Protein AF-A0A925WJ78-F1 (afdb_monomer)

Foldseek 3Di:
DLLAQPLPVLVVLLVCLLVQLVCLLVVLVCLVVCLVPPDPDVCHDPNSNVSSVVSNVSSVVSNCVSPPQPLVSVLSNLVSVQFWDFLVNCCVSNVDDSVSSVVSVVVCVVVQQWDFDPDDDPNTTTIHGDD

Sequence (131 aa):
MPTGFDNIAFHRRRKRLKIAGLVLVLGGIFTILDMVSTFPIPLTGMRAIFAGLVLMIFGFLALYYGYKLPVAEAIELIHGNGRGITASELVHQMRVDRATAERIIAALIRKGFLRTSAQRHDAEEVYDPVQ

Secondary structure (DSSP, 8-state):
------HHHHHHHHHHHHHHHHHHHHHHHHHHHGGGS-S--S--THHHHHHHHHHHHHHHHHHHHHHS--HHHHHHHHHHH-S-B-HHHHHHHHT--HHHHHHHHHHHHHTTSEEEEEEEETTEEEEEEP-

Nearest PDB structures (foldseek):
  1ku9-assembly1_B  TM=7.630E-01  e=4.168E-02  Methanocaldococcus jannaschii
  5m1j-assembly1_Z2  TM=7.305E-01  e=4.168E-02  Saccharomyces cerevisiae
  4l9n-assembly1_B  TM=8.529E-01  e=2.657E-01  Staphylococcus aureus
  5jbr-assembly1_B  TM=7.640E-01  e=6.533E-01  Beutenbergia cavernae DSM 12333
  7a0g-assembly1_FFF  TM=4.701E-01  e=5.877E-01  Serratia marcescens

Mean predicted aligned error: 9.93 Å

Structure (mmCIF, N/CA/C/O backbone):
data_AF-A0A925WJ78-F1
#
_entry.id   AF-A0A925WJ78-F1
#
loop_
_atom_site.group_PDB
_atom_site.id
_atom_site.type_symbol
_atom_site.label_atom_id
_atom_site.label_alt_id
_atom_site.label_comp_id
_atom_site.label_asym_id
_atom_site.label_entity_id
_atom_site.label_seq_id
_atom_site.pdbx_PDB_ins_code
_atom_site.Cartn_x
_atom_site.Cartn_y
_atom_site.Cartn_z
_atom_site.occupancy
_atom_site.B_iso_or_equiv
_atom_site.auth_seq_id
_atom_site.auth_comp_id
_atom_site.auth_asym_id
_atom_site.auth_atom_id
_atom_site.pdbx_PDB_model_num
ATOM 1 N N . MET A 1 1 ? -22.273 -18.217 8.323 1.00 36.06 1 MET A N 1
ATOM 2 C CA . MET A 1 1 ? -20.946 -18.489 7.718 1.00 36.06 1 MET A CA 1
ATOM 3 C C . MET A 1 1 ? -19.965 -17.534 8.373 1.00 36.06 1 MET A C 1
ATOM 5 O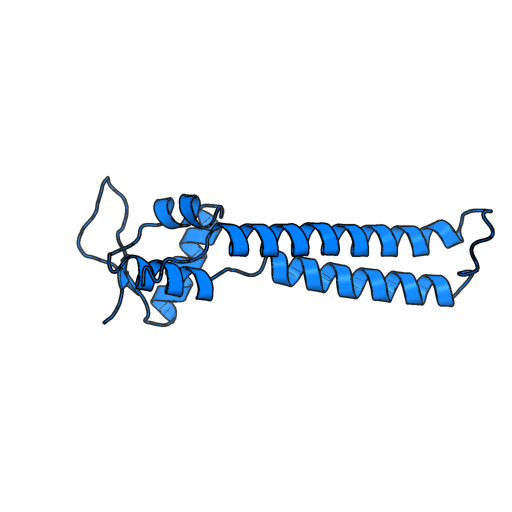 O . MET A 1 1 ? -20.396 -16.410 8.597 1.00 36.06 1 MET A O 1
ATOM 9 N N . PRO A 1 2 ? -18.733 -17.916 8.750 1.00 45.25 2 PRO A N 1
ATOM 10 C CA . PRO A 1 2 ? -17.821 -16.950 9.349 1.00 45.25 2 PRO A CA 1
ATOM 11 C C . PRO A 1 2 ? -17.444 -15.928 8.271 1.00 45.25 2 PRO A C 1
ATOM 13 O O . PRO A 1 2 ? -16.635 -16.201 7.391 1.00 45.25 2 PRO A O 1
ATOM 16 N N . THR A 1 3 ? -18.092 -14.768 8.304 1.00 56.28 3 THR A N 1
ATOM 17 C CA . THR A 1 3 ? -17.828 -13.589 7.471 1.00 56.28 3 THR A CA 1
ATOM 18 C C . THR A 1 3 ? -16.598 -12.860 8.010 1.00 56.28 3 THR A C 1
ATOM 20 O O . THR A 1 3 ? -16.664 -11.696 8.391 1.00 56.28 3 THR A O 1
ATOM 23 N N . GLY A 1 4 ? -15.488 -13.585 8.147 1.00 61.41 4 GLY A N 1
ATOM 24 C CA . GLY A 1 4 ? -14.216 -13.030 8.594 1.00 61.41 4 GLY A CA 1
ATOM 25 C C . GLY A 1 4 ? -13.481 -12.385 7.424 1.00 61.41 4 GLY A C 1
ATOM 26 O O . GLY A 1 4 ? -13.434 -12.951 6.333 1.00 61.41 4 GLY A O 1
ATOM 27 N N . PHE A 1 5 ? -12.898 -11.211 7.651 1.00 68.88 5 PHE A N 1
ATOM 28 C CA . PHE A 1 5 ? -12.022 -10.553 6.684 1.00 68.88 5 PHE A CA 1
ATOM 29 C C . PHE A 1 5 ? -10.849 -11.478 6.290 1.00 68.88 5 PHE A C 1
ATOM 31 O O . PHE A 1 5 ? -10.105 -11.958 7.152 1.00 68.88 5 PHE A O 1
ATOM 38 N N . ASP A 1 6 ? -10.666 -11.738 4.987 1.00 78.25 6 ASP A N 1
ATOM 39 C CA . ASP A 1 6 ? -9.582 -12.599 4.490 1.00 78.25 6 ASP A CA 1
ATOM 40 C C . ASP A 1 6 ? -8.245 -11.842 4.453 1.00 78.25 6 ASP A C 1
ATOM 42 O O . ASP A 1 6 ? -7.788 -11.310 3.432 1.00 78.25 6 ASP A O 1
ATOM 46 N N . ASN A 1 7 ? -7.579 -11.859 5.607 1.00 76.06 7 ASN A N 1
ATOM 47 C CA . ASN A 1 7 ? -6.239 -11.316 5.799 1.00 76.06 7 ASN A CA 1
ATOM 48 C C . ASN A 1 7 ? -5.217 -11.884 4.794 1.00 76.06 7 ASN A C 1
ATOM 50 O O . ASN A 1 7 ? -4.311 -11.174 4.348 1.00 76.06 7 ASN A O 1
ATOM 54 N N . ILE A 1 8 ? -5.334 -13.159 4.412 1.00 79.50 8 ILE A N 1
ATOM 55 C CA . ILE A 1 8 ? -4.350 -13.837 3.559 1.00 79.50 8 ILE A CA 1
ATOM 56 C C . ILE A 1 8 ? -4.481 -13.345 2.118 1.00 79.50 8 ILE A C 1
ATOM 58 O O . ILE A 1 8 ? -3.470 -13.013 1.484 1.00 79.50 8 ILE A O 1
ATOM 62 N N . ALA A 1 9 ? -5.704 -13.273 1.589 1.00 80.38 9 ALA A N 1
ATOM 63 C CA . ALA A 1 9 ? -5.955 -12.759 0.247 1.00 80.38 9 ALA A CA 1
ATOM 64 C C . ALA A 1 9 ? -5.562 -11.282 0.125 1.00 80.38 9 ALA A C 1
ATOM 66 O O . ALA A 1 9 ? -4.900 -10.911 -0.855 1.00 80.38 9 ALA A O 1
ATOM 67 N N . PHE A 1 10 ? -5.880 -10.464 1.134 1.00 80.94 10 PHE A N 1
ATOM 68 C CA . PHE A 1 10 ? -5.498 -9.052 1.193 1.00 80.94 10 PHE A CA 1
ATOM 69 C C . PHE A 1 10 ? -3.975 -8.868 1.120 1.00 80.94 10 PHE A C 1
ATOM 71 O O . PHE A 1 10 ? -3.463 -8.193 0.214 1.00 80.94 10 PHE A O 1
ATOM 78 N N . HIS A 1 11 ? -3.225 -9.543 1.999 1.00 82.69 11 HIS A N 1
ATOM 79 C CA . HIS A 1 11 ? -1.760 -9.458 2.027 1.00 82.69 11 HIS A CA 1
ATOM 80 C C . HIS A 1 11 ? -1.134 -9.970 0.731 1.00 82.69 11 HIS A C 1
ATOM 82 O O . HIS A 1 11 ? -0.202 -9.360 0.194 1.00 82.69 11 HIS A O 1
ATOM 88 N N . ARG A 1 12 ? -1.676 -11.053 0.163 1.00 85.31 12 ARG A N 1
ATOM 89 C CA . ARG A 1 12 ? -1.209 -11.614 -1.112 1.00 85.31 12 ARG A CA 1
ATOM 90 C C . ARG A 1 12 ? -1.456 -10.661 -2.278 1.00 85.31 12 ARG A C 1
ATOM 92 O O . ARG A 1 12 ? -0.608 -10.562 -3.166 1.00 85.31 12 ARG A O 1
ATOM 99 N N . ARG A 1 13 ? -2.597 -9.967 -2.315 1.00 84.56 13 ARG A N 1
ATOM 100 C CA . ARG A 1 13 ? -2.912 -8.971 -3.351 1.00 84.56 13 ARG A CA 1
ATOM 101 C C . ARG A 1 13 ? -1.957 -7.784 -3.270 1.00 84.56 13 ARG A C 1
ATOM 103 O O . ARG A 1 13 ? -1.333 -7.454 -4.275 1.00 84.56 13 ARG A O 1
ATOM 110 N N . ARG A 1 14 ? -1.770 -7.200 -2.081 1.00 84.12 14 ARG A N 1
ATOM 111 C CA . ARG A 1 14 ? -0.839 -6.077 -1.872 1.00 84.12 14 ARG A CA 1
ATOM 112 C C . ARG A 1 14 ? 0.602 -6.442 -2.208 1.00 84.12 14 ARG A C 1
ATOM 114 O O . ARG A 1 14 ? 1.270 -5.684 -2.905 1.00 84.12 14 ARG A O 1
ATOM 121 N N . LYS A 1 15 ? 1.077 -7.611 -1.765 1.00 86.81 15 LYS A N 1
ATOM 122 C CA . LYS A 1 15 ? 2.430 -8.087 -2.085 1.00 86.81 15 LYS A CA 1
ATOM 123 C C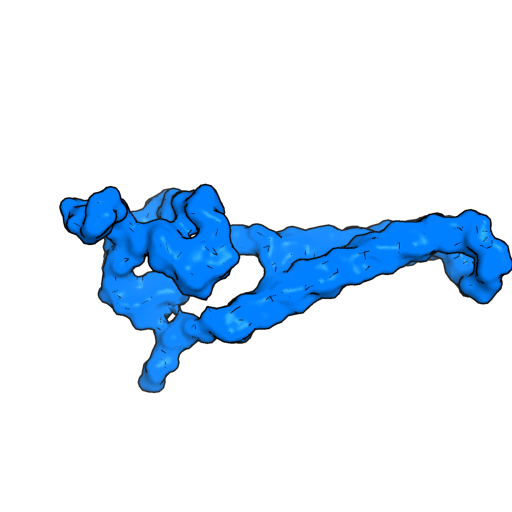 . LYS A 1 15 ? 2.616 -8.258 -3.593 1.00 86.81 15 LYS A C 1
ATOM 125 O O . LYS A 1 15 ? 3.612 -7.784 -4.128 1.00 86.81 15 LYS A O 1
ATOM 130 N N . ARG A 1 16 ? 1.644 -8.866 -4.287 1.00 87.19 16 ARG A N 1
ATOM 131 C CA . ARG A 1 16 ? 1.684 -9.017 -5.751 1.00 87.19 16 ARG A CA 1
ATOM 132 C C . ARG A 1 16 ? 1.712 -7.674 -6.471 1.00 87.19 16 ARG A C 1
ATOM 134 O O . ARG A 1 16 ? 2.541 -7.511 -7.351 1.00 87.19 16 ARG A O 1
ATOM 141 N N . LEU A 1 17 ? 0.879 -6.714 -6.070 1.00 88.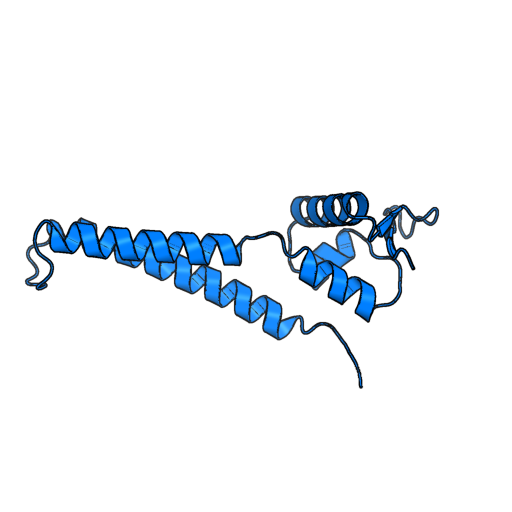00 17 LEU A N 1
ATOM 142 C CA . LEU A 1 17 ? 0.862 -5.374 -6.669 1.00 88.00 17 LEU A CA 1
ATOM 143 C C . LEU A 1 17 ? 2.194 -4.640 -6.488 1.00 88.00 17 LEU A C 1
ATOM 145 O O . LEU A 1 17 ? 2.703 -4.062 -7.441 1.00 88.00 17 LEU A O 1
ATOM 149 N N . LYS A 1 18 ? 2.795 -4.715 -5.294 1.00 87.25 18 LYS A N 1
ATOM 150 C CA . LYS A 1 18 ? 4.101 -4.098 -5.028 1.00 87.25 18 LYS A CA 1
ATOM 151 C C . LYS A 1 18 ? 5.224 -4.748 -5.832 1.00 87.25 18 LYS A C 1
ATOM 153 O O . LYS A 1 18 ? 6.021 -4.036 -6.429 1.00 87.25 18 LYS A O 1
ATOM 158 N N . ILE A 1 19 ? 5.277 -6.082 -5.868 1.00 89.88 19 ILE A N 1
ATOM 159 C CA . ILE A 1 19 ? 6.302 -6.815 -6.625 1.00 89.88 19 ILE A CA 1
ATOM 160 C C . ILE A 1 19 ? 6.128 -6.575 -8.124 1.00 89.88 19 ILE A C 1
ATOM 162 O O . ILE A 1 19 ? 7.086 -6.194 -8.782 1.00 89.88 19 ILE A O 1
ATOM 166 N N . ALA A 1 20 ? 4.915 -6.747 -8.657 1.00 89.25 20 ALA A N 1
ATOM 167 C CA . ALA A 1 20 ? 4.634 -6.520 -10.071 1.00 89.25 20 ALA A CA 1
ATOM 168 C C . ALA A 1 20 ? 4.932 -5.072 -10.467 1.00 89.25 20 ALA A C 1
ATOM 170 O O . ALA A 1 20 ? 5.580 -4.838 -11.479 1.00 89.25 20 ALA A O 1
ATOM 171 N N . GLY A 1 21 ? 4.528 -4.107 -9.638 1.00 87.81 21 GLY A N 1
ATOM 172 C CA . GLY A 1 21 ? 4.818 -2.701 -9.870 1.00 87.81 21 GLY A CA 1
ATOM 173 C C . GLY A 1 21 ? 6.316 -2.398 -9.882 1.00 87.81 21 GLY A C 1
ATOM 174 O O . GLY A 1 21 ? 6.793 -1.732 -10.793 1.00 87.81 21 GLY A O 1
ATOM 175 N N . LEU A 1 22 ? 7.077 -2.952 -8.935 1.00 90.69 22 LEU A N 1
ATOM 176 C CA . LEU A 1 22 ? 8.533 -2.802 -8.891 1.00 90.69 22 LEU A CA 1
ATOM 177 C C . LEU A 1 22 ? 9.216 -3.450 -10.104 1.00 90.69 22 LEU A C 1
ATOM 179 O O . LEU A 1 22 ? 10.081 -2.830 -10.712 1.00 90.69 22 LEU A O 1
ATOM 183 N N . VAL A 1 23 ? 8.799 -4.657 -10.494 1.00 91.00 23 VAL A N 1
ATOM 184 C CA . VAL A 1 23 ? 9.312 -5.349 -11.688 1.00 91.00 23 VAL A CA 1
ATOM 185 C C . VAL A 1 23 ? 9.016 -4.552 -12.957 1.00 91.00 23 VAL A C 1
ATOM 187 O O . VAL A 1 23 ? 9.892 -4.427 -13.803 1.00 91.00 23 VAL A O 1
ATOM 190 N N . LEU A 1 24 ? 7.822 -3.973 -13.084 1.00 89.75 24 LEU A N 1
ATOM 191 C CA . LEU A 1 24 ? 7.449 -3.143 -14.231 1.00 89.75 24 LEU A CA 1
ATOM 192 C C . LEU A 1 24 ? 8.255 -1.841 -14.292 1.00 89.75 24 LEU A C 1
ATOM 194 O O . LEU A 1 24 ? 8.719 -1.473 -15.367 1.00 89.75 24 LEU A O 1
ATOM 198 N N . VAL A 1 25 ? 8.473 -1.167 -13.156 1.00 89.69 25 VAL A N 1
ATOM 199 C CA . VAL A 1 25 ? 9.315 0.040 -13.107 1.00 89.69 25 VAL A CA 1
ATOM 200 C C . VAL A 1 25 ? 10.763 -0.295 -13.462 1.00 89.69 25 VAL A C 1
ATOM 202 O O . VAL A 1 25 ? 11.337 0.358 -14.329 1.00 89.69 25 VAL A O 1
ATOM 205 N N . LEU A 1 26 ? 11.346 -1.323 -12.839 1.00 89.81 26 LEU A N 1
ATOM 206 C CA . LEU A 1 26 ? 12.722 -1.741 -13.119 1.00 89.81 26 LEU A CA 1
ATOM 207 C C . LEU A 1 26 ? 12.885 -2.244 -14.555 1.00 89.81 26 LEU A C 1
ATOM 209 O O . LEU A 1 26 ? 13.869 -1.908 -15.203 1.00 89.81 26 LEU A O 1
ATOM 213 N N . GLY A 1 27 ? 11.909 -2.995 -15.068 1.00 86.94 27 GLY A N 1
ATOM 214 C CA . GLY A 1 27 ? 11.867 -3.434 -16.459 1.00 86.94 27 GLY A CA 1
ATOM 215 C C . GLY A 1 27 ? 11.777 -2.257 -17.426 1.00 86.94 27 GLY A C 1
ATOM 216 O O . GLY A 1 27 ? 12.512 -2.224 -18.405 1.00 86.94 27 GLY A O 1
ATOM 217 N N . GLY A 1 28 ? 10.956 -1.248 -17.121 1.00 85.44 28 GLY A N 1
ATOM 218 C CA . GLY A 1 28 ? 10.872 -0.019 -17.909 1.00 85.44 28 GLY A CA 1
ATOM 219 C C . GLY A 1 28 ? 12.191 0.760 -17.930 1.00 85.44 28 GLY A C 1
ATOM 220 O O . GLY A 1 28 ? 12.674 1.122 -19.002 1.00 85.44 28 GLY A O 1
ATOM 221 N N . ILE A 1 29 ? 12.834 0.933 -16.772 1.00 86.00 29 ILE A N 1
ATOM 222 C CA . ILE A 1 29 ? 14.169 1.549 -16.673 1.00 86.00 29 ILE A CA 1
ATOM 223 C C . ILE A 1 29 ? 15.190 0.743 -17.479 1.00 86.00 29 ILE A C 1
ATOM 225 O O . ILE A 1 29 ? 15.941 1.320 -18.261 1.00 86.00 29 ILE A O 1
ATOM 229 N N . PHE A 1 30 ? 15.188 -0.584 -17.339 1.00 84.81 30 PHE A N 1
ATOM 230 C CA . PHE A 1 30 ? 16.075 -1.466 -18.089 1.00 84.81 30 PHE A CA 1
ATOM 231 C C . PHE A 1 30 ? 15.877 -1.309 -19.598 1.00 84.81 30 PHE A C 1
ATOM 233 O O . PHE A 1 30 ? 16.855 -1.110 -20.301 1.00 84.81 30 PHE A O 1
ATOM 240 N N . THR A 1 31 ? 14.638 -1.287 -20.099 1.00 81.81 31 THR A N 1
ATOM 241 C CA . THR A 1 31 ? 14.370 -1.089 -21.537 1.00 81.81 31 THR A CA 1
ATOM 242 C C . THR A 1 31 ? 14.824 0.272 -22.068 1.00 81.81 31 THR A C 1
ATOM 244 O O . THR A 1 31 ? 15.166 0.381 -23.240 1.00 81.81 31 THR A O 1
ATOM 247 N N . ILE A 1 32 ? 14.853 1.309 -21.224 1.00 79.06 32 ILE A N 1
ATOM 248 C CA . ILE A 1 32 ? 15.374 2.632 -21.601 1.00 79.06 32 ILE A CA 1
ATOM 249 C C . ILE A 1 32 ? 16.907 2.622 -21.599 1.00 79.06 32 ILE A C 1
ATOM 251 O O . ILE A 1 32 ? 17.519 3.192 -22.496 1.00 79.06 32 ILE A O 1
ATOM 255 N N . LEU A 1 33 ? 17.536 1.977 -20.612 1.00 76.44 33 LEU A N 1
ATOM 256 C CA . LEU A 1 33 ? 18.996 1.895 -20.491 1.00 76.44 33 LEU A CA 1
ATOM 257 C C . LEU A 1 33 ? 19.630 0.945 -21.511 1.00 76.44 33 LEU A C 1
ATOM 259 O O . LEU A 1 33 ? 20.732 1.208 -21.987 1.00 76.44 33 LEU A O 1
ATOM 263 N N . ASP A 1 34 ? 18.934 -0.128 -21.880 1.00 68.69 34 ASP A N 1
ATOM 264 C CA . ASP A 1 34 ? 19.375 -1.099 -22.885 1.00 68.69 34 ASP A CA 1
ATOM 265 C C . ASP A 1 34 ? 19.512 -0.473 -24.283 1.00 68.69 34 ASP A C 1
ATOM 267 O O . ASP A 1 34 ? 20.255 -0.964 -25.121 1.00 68.69 34 ASP A O 1
ATOM 271 N N . MET A 1 35 ? 18.928 0.711 -24.490 1.00 61.75 35 MET A N 1
ATOM 272 C CA . MET A 1 35 ? 19.181 1.561 -25.655 1.00 61.75 35 MET A CA 1
ATOM 273 C C . MET A 1 35 ? 20.669 1.942 -25.830 1.00 61.75 35 MET A C 1
ATOM 275 O O . MET A 1 35 ? 21.072 2.324 -26.927 1.00 61.75 35 MET A O 1
ATOM 279 N N . VAL A 1 36 ? 21.482 1.850 -24.769 1.00 58.09 36 VAL A N 1
ATOM 280 C CA . VAL A 1 36 ? 22.938 2.103 -24.773 1.00 58.09 36 VAL A CA 1
ATOM 281 C C . VAL A 1 36 ? 23.747 0.808 -24.958 1.00 58.09 36 VAL A C 1
ATOM 283 O O . VAL A 1 36 ? 24.944 0.855 -25.239 1.00 58.09 36 VAL A O 1
ATOM 286 N N . SER A 1 37 ? 23.117 -0.358 -24.805 1.00 57.53 37 SER A N 1
ATOM 287 C CA . SER A 1 37 ? 23.775 -1.661 -24.838 1.00 57.53 37 SER A CA 1
ATOM 288 C C . SER A 1 37 ? 23.858 -2.193 -26.272 1.00 57.53 37 SER A C 1
ATOM 290 O O . SER A 1 37 ? 22.915 -2.118 -27.053 1.00 57.53 37 SER A O 1
ATOM 292 N N . THR A 1 38 ? 25.017 -2.738 -26.643 1.00 56.16 38 THR A N 1
ATOM 293 C CA . THR A 1 38 ? 25.310 -3.284 -27.981 1.00 56.16 38 THR A CA 1
ATOM 294 C C . THR A 1 38 ? 24.567 -4.603 -28.273 1.00 56.16 38 THR A C 1
ATOM 296 O O . THR A 1 38 ? 24.897 -5.298 -29.236 1.00 56.16 38 THR A O 1
ATOM 299 N N . PHE A 1 39 ? 23.599 -4.999 -27.439 1.00 57.03 39 PHE A N 1
ATOM 300 C CA . PHE A 1 39 ? 22.812 -6.214 -27.635 1.00 57.03 39 PHE A CA 1
ATOM 301 C C . PHE A 1 39 ? 21.671 -5.978 -28.644 1.00 57.03 39 PHE A C 1
ATOM 303 O O . PHE A 1 39 ? 20.977 -4.965 -28.578 1.00 57.03 39 PHE A O 1
ATOM 310 N N . PRO A 1 40 ? 21.433 -6.906 -29.592 1.00 54.81 40 PRO A N 1
ATOM 311 C CA . PRO A 1 40 ? 20.456 -6.727 -30.660 1.00 54.81 40 PRO A CA 1
ATOM 312 C C . PRO A 1 40 ? 19.047 -7.059 -30.155 1.00 54.81 40 PRO A C 1
ATOM 314 O O . PRO A 1 40 ? 18.473 -8.094 -30.491 1.00 54.81 40 PRO A O 1
ATOM 317 N N . ILE A 1 41 ? 18.478 -6.193 -29.324 1.00 57.56 41 ILE A N 1
ATOM 318 C CA . ILE A 1 41 ? 17.062 -6.257 -28.956 1.00 57.56 41 ILE A CA 1
ATOM 319 C C . ILE A 1 41 ? 16.286 -5.377 -29.956 1.00 57.56 41 ILE A C 1
ATOM 321 O O . ILE A 1 41 ? 16.712 -4.261 -30.248 1.00 57.56 41 ILE A O 1
ATOM 325 N N . PRO A 1 42 ? 15.144 -5.828 -30.519 1.00 56.75 42 PRO A N 1
ATOM 326 C CA . PRO A 1 42 ? 14.406 -5.100 -31.565 1.00 56.75 42 PRO A CA 1
ATOM 327 C C . PRO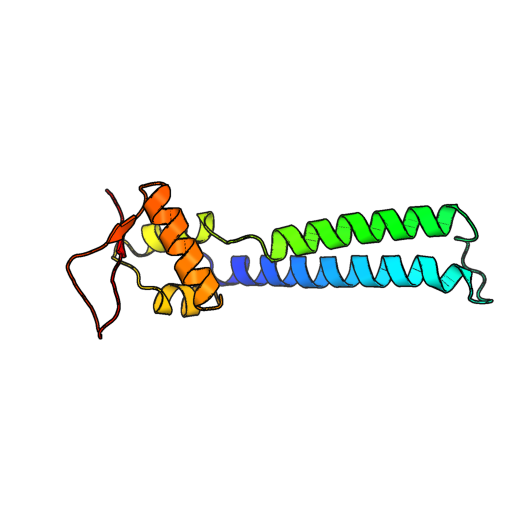 A 1 42 ? 13.768 -3.775 -31.096 1.00 56.75 42 PRO A C 1
ATOM 329 O O . PRO A 1 42 ? 13.094 -3.098 -31.874 1.00 56.75 42 PRO A O 1
ATOM 332 N N . LEU A 1 43 ? 13.963 -3.398 -29.831 1.00 59.31 43 LEU A N 1
ATOM 333 C CA . LEU A 1 43 ? 13.567 -2.115 -29.266 1.00 59.31 43 LEU A CA 1
ATOM 334 C C . LEU A 1 43 ? 14.761 -1.158 -29.302 1.00 59.31 43 LEU A C 1
ATOM 336 O O . LEU A 1 43 ? 15.405 -0.914 -28.291 1.00 59.31 43 LEU A O 1
ATOM 340 N N . THR A 1 44 ? 15.051 -0.596 -30.471 1.00 62.69 44 THR A N 1
ATOM 341 C CA . THR A 1 44 ? 16.045 0.475 -30.619 1.00 62.69 44 THR A CA 1
ATOM 342 C C . THR A 1 44 ? 15.357 1.814 -30.897 1.00 62.69 44 THR A C 1
ATOM 344 O O . THR A 1 44 ? 14.304 1.889 -31.540 1.00 62.69 44 THR A O 1
ATOM 347 N N . GLY A 1 45 ? 15.926 2.904 -30.377 1.00 69.88 45 GLY A N 1
ATOM 348 C CA . GLY A 1 45 ? 15.427 4.257 -30.630 1.00 69.88 45 GLY A CA 1
ATOM 349 C C . GLY A 1 45 ? 14.159 4.634 -29.851 1.00 69.88 45 GLY A C 1
ATOM 350 O O . GLY A 1 45 ? 13.885 4.155 -28.753 1.00 69.88 45 GLY A O 1
ATOM 351 N N . MET A 1 46 ? 13.349 5.511 -30.447 1.00 76.00 46 MET A N 1
ATOM 352 C CA . MET A 1 46 ? 12.163 6.123 -29.826 1.00 76.00 46 MET A CA 1
ATOM 353 C C . MET A 1 46 ? 11.105 5.102 -29.354 1.00 76.00 46 MET A C 1
ATOM 355 O O . MET A 1 46 ? 10.350 5.372 -28.421 1.00 76.00 46 MET A O 1
ATOM 359 N N . ARG A 1 47 ? 11.073 3.903 -29.955 1.00 78.50 47 ARG A N 1
ATOM 360 C CA . ARG A 1 47 ? 10.163 2.809 -29.571 1.00 78.50 47 ARG A CA 1
ATOM 361 C C . ARG A 1 47 ? 10.522 2.193 -28.216 1.00 78.50 47 ARG A C 1
ATOM 363 O O . ARG A 1 47 ? 9.616 1.855 -27.461 1.00 78.50 47 ARG A O 1
ATOM 370 N N . ALA A 1 48 ? 11.814 2.089 -27.899 1.00 76.19 48 ALA A N 1
ATOM 371 C CA . ALA A 1 48 ? 12.298 1.596 -26.609 1.00 76.19 48 ALA A CA 1
ATOM 372 C C . ALA A 1 48 ? 11.931 2.560 -25.480 1.00 76.19 48 ALA A C 1
ATOM 374 O O . ALA A 1 48 ? 11.394 2.150 -24.454 1.00 76.19 48 ALA A O 1
ATOM 375 N N . ILE A 1 49 ? 12.122 3.861 -25.731 1.00 79.81 49 ILE A N 1
ATOM 376 C CA . ILE A 1 49 ? 11.733 4.935 -24.812 1.00 79.81 49 ILE A CA 1
ATOM 377 C C . ILE A 1 49 ? 10.234 4.864 -24.523 1.00 79.81 49 ILE A C 1
ATOM 379 O O . ILE A 1 49 ? 9.830 4.885 -23.363 1.00 79.81 49 ILE A O 1
ATOM 383 N N . PHE A 1 50 ? 9.408 4.737 -25.566 1.00 85.19 50 PHE A N 1
ATOM 384 C CA . PHE A 1 50 ? 7.961 4.634 -25.405 1.00 85.19 50 PHE A CA 1
ATOM 385 C C . PHE A 1 50 ? 7.557 3.383 -24.613 1.00 85.19 50 PHE A C 1
ATOM 387 O O . PHE A 1 50 ? 6.799 3.487 -23.650 1.00 85.19 50 PHE A O 1
ATOM 394 N N . ALA A 1 51 ? 8.093 2.211 -24.968 1.00 84.31 51 ALA A N 1
ATOM 395 C CA . ALA A 1 51 ? 7.805 0.963 -24.264 1.00 84.31 51 ALA A CA 1
ATOM 396 C C . ALA A 1 51 ? 8.217 1.028 -22.783 1.00 84.31 51 ALA A C 1
ATOM 398 O O . ALA A 1 51 ? 7.439 0.640 -21.909 1.00 84.31 51 ALA A O 1
ATOM 399 N N . GLY A 1 52 ? 9.395 1.582 -22.492 1.00 85.19 52 GLY A N 1
ATOM 400 C CA . GLY A 1 52 ? 9.891 1.742 -21.130 1.00 85.19 52 GLY A CA 1
ATOM 401 C C . GLY A 1 52 ? 9.081 2.731 -20.298 1.00 85.19 52 GLY A C 1
ATOM 402 O O . GLY A 1 52 ? 8.773 2.447 -19.139 1.00 85.19 52 GLY A O 1
ATOM 403 N N . LEU A 1 53 ? 8.646 3.846 -20.893 1.00 88.06 53 LEU A N 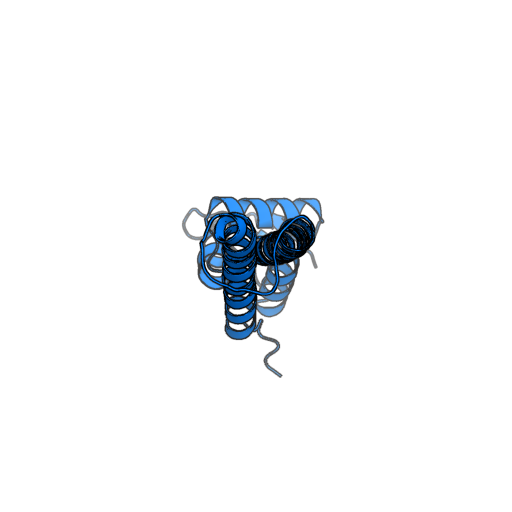1
ATOM 404 C CA . LEU A 1 53 ? 7.737 4.801 -20.250 1.00 88.06 53 LEU A CA 1
ATOM 405 C C . LEU A 1 53 ? 6.390 4.162 -19.914 1.00 88.06 53 LEU A C 1
ATOM 407 O O . LEU A 1 53 ? 5.901 4.318 -18.797 1.00 88.06 53 LEU A O 1
ATOM 411 N N . VAL A 1 54 ? 5.806 3.411 -20.850 1.00 90.81 54 VAL A N 1
ATOM 412 C CA . VAL A 1 54 ? 4.540 2.702 -20.625 1.00 90.81 54 VAL A CA 1
ATOM 413 C C . VAL A 1 54 ? 4.688 1.691 -19.484 1.00 90.81 54 VAL A C 1
ATOM 415 O O . VAL A 1 54 ? 3.873 1.692 -18.560 1.00 90.81 54 VAL A O 1
ATOM 418 N N . LEU A 1 55 ? 5.754 0.884 -19.493 1.00 88.25 55 LEU A N 1
ATOM 419 C CA . LEU A 1 55 ? 6.081 -0.057 -18.414 1.00 88.25 55 LEU A CA 1
ATOM 420 C C . LEU A 1 55 ? 6.208 0.648 -17.060 1.00 88.25 55 LEU A C 1
ATOM 422 O O . LEU A 1 55 ? 5.595 0.215 -16.082 1.00 88.25 55 LEU A O 1
ATOM 426 N N . MET A 1 56 ? 6.932 1.768 -17.005 1.00 90.00 56 MET A N 1
ATOM 427 C CA . MET A 1 56 ? 7.059 2.569 -15.790 1.00 90.00 56 MET A CA 1
ATOM 428 C C . MET A 1 56 ? 5.712 3.103 -15.306 1.00 90.00 56 MET A C 1
ATOM 430 O O . MET A 1 56 ? 5.429 2.992 -14.117 1.00 90.00 56 MET A O 1
ATOM 434 N N . ILE A 1 57 ? 4.865 3.645 -16.187 1.00 92.19 57 ILE A N 1
ATOM 435 C CA . ILE A 1 57 ? 3.543 4.176 -15.815 1.00 92.19 57 ILE A CA 1
ATOM 436 C C . ILE A 1 57 ? 2.684 3.076 -15.187 1.00 92.19 57 ILE A C 1
ATOM 438 O O . ILE A 1 57 ? 2.150 3.265 -14.092 1.00 92.19 57 ILE A O 1
ATOM 442 N N . PHE A 1 58 ? 2.588 1.908 -15.829 1.00 92.00 58 PHE A N 1
ATOM 443 C CA . PHE A 1 58 ? 1.851 0.773 -15.269 1.00 92.00 58 PHE A CA 1
ATOM 444 C C . PHE A 1 58 ? 2.466 0.280 -13.956 1.00 92.00 58 PHE A C 1
ATOM 446 O O . PHE A 1 58 ? 1.735 -0.056 -13.020 1.00 92.00 58 PHE A O 1
ATOM 453 N N . GLY A 1 59 ? 3.795 0.290 -13.853 1.00 89.38 59 GLY A N 1
ATOM 454 C CA . GLY A 1 59 ? 4.508 -0.059 -12.633 1.00 89.38 59 GLY A CA 1
ATOM 455 C C . GLY A 1 59 ? 4.206 0.890 -11.471 1.00 89.38 59 GLY A C 1
ATOM 456 O O . GLY A 1 59 ? 3.866 0.438 -10.375 1.00 89.38 59 GLY A O 1
ATOM 457 N N . PHE A 1 60 ? 4.228 2.202 -11.717 1.00 90.94 60 PHE A N 1
ATOM 458 C CA . PHE A 1 60 ? 3.836 3.218 -10.741 1.00 90.94 60 PHE A CA 1
ATOM 459 C C . PHE A 1 60 ? 2.369 3.094 -10.342 1.00 90.94 60 PHE A C 1
ATOM 461 O O . PHE A 1 60 ? 2.063 3.194 -9.155 1.00 90.94 60 PHE A O 1
ATOM 468 N N . LEU A 1 61 ? 1.466 2.818 -11.288 1.00 90.38 61 LEU A N 1
ATOM 469 C CA . LEU A 1 61 ? 0.054 2.579 -10.984 1.00 90.38 61 LEU A CA 1
ATOM 470 C C . LEU A 1 61 ? -0.111 1.375 -10.047 1.00 90.38 61 LEU A C 1
ATOM 472 O O . LEU A 1 61 ? -0.798 1.459 -9.028 1.00 90.38 61 LEU A O 1
ATOM 476 N N . ALA A 1 62 ? 0.557 0.260 -10.352 1.00 86.62 62 ALA A N 1
ATOM 477 C CA . ALA A 1 62 ? 0.520 -0.945 -9.529 1.00 86.62 62 ALA A CA 1
ATOM 478 C C . ALA A 1 62 ? 1.100 -0.703 -8.125 1.00 86.62 62 ALA A C 1
ATOM 480 O O . ALA A 1 62 ? 0.504 -1.137 -7.134 1.00 86.62 62 ALA A O 1
ATOM 481 N N . LEU A 1 63 ? 2.202 0.049 -8.014 1.00 87.81 63 LEU A N 1
ATOM 482 C CA . LEU A 1 63 ? 2.754 0.473 -6.724 1.00 87.81 63 LEU A CA 1
ATOM 483 C C . LEU A 1 63 ? 1.765 1.361 -5.968 1.00 87.81 63 LEU A C 1
ATOM 485 O O . LEU A 1 63 ? 1.500 1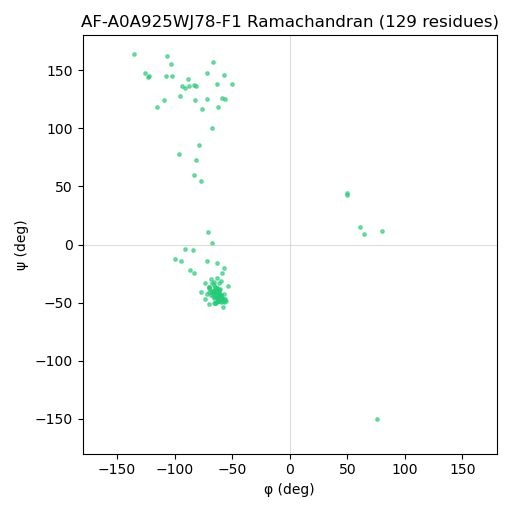.100 -4.796 1.00 87.81 63 LEU A O 1
ATOM 489 N N . TYR A 1 64 ? 1.168 2.353 -6.628 1.00 88.31 64 TYR A N 1
ATOM 490 C CA . TYR A 1 64 ? 0.180 3.246 -6.027 1.00 88.31 64 TYR A CA 1
ATOM 491 C C . TYR A 1 64 ? -0.989 2.462 -5.421 1.00 88.31 64 TYR A C 1
ATOM 493 O O . TYR A 1 64 ? -1.303 2.640 -4.244 1.00 88.31 64 TYR A O 1
ATOM 501 N N . TYR A 1 65 ? -1.578 1.518 -6.160 1.00 82.88 65 TYR A N 1
ATOM 502 C CA . TYR A 1 65 ? -2.637 0.657 -5.624 1.00 82.88 65 TYR A CA 1
ATOM 503 C C . TYR A 1 65 ? -2.144 -0.286 -4.518 1.00 82.88 65 TYR A C 1
ATOM 505 O O . TYR A 1 65 ? -2.888 -0.570 -3.581 1.00 82.88 65 TYR A O 1
ATOM 513 N N . GLY A 1 66 ? -0.892 -0.744 -4.581 1.00 82.50 66 GLY A N 1
ATOM 514 C CA . GLY A 1 66 ? -0.272 -1.548 -3.527 1.00 82.50 66 GLY A CA 1
ATOM 515 C C . GLY A 1 66 ? -0.009 -0.778 -2.224 1.00 82.50 66 GLY A C 1
ATOM 516 O O . GLY A 1 66 ? -0.032 -1.382 -1.148 1.00 82.50 66 GLY A O 1
ATOM 517 N N . TYR A 1 67 ? 0.229 0.535 -2.299 1.00 83.19 67 TYR A N 1
ATOM 518 C CA . TYR A 1 67 ? 0.502 1.416 -1.153 1.00 83.19 67 TYR A CA 1
ATOM 519 C C . TYR A 1 67 ? -0.703 2.235 -0.683 1.00 83.19 67 TYR A C 1
ATOM 521 O O . TYR A 1 67 ? -0.659 2.789 0.414 1.00 83.19 67 TYR A O 1
ATOM 529 N N . LYS A 1 68 ? -1.790 2.284 -1.460 1.00 83.81 68 LYS A N 1
ATOM 530 C CA . LYS A 1 68 ? -3.030 2.982 -1.098 1.00 83.81 68 LYS A CA 1
ATOM 531 C C . LYS A 1 68 ? -3.501 2.588 0.306 1.00 83.81 68 LYS A C 1
ATOM 533 O O . LYS A 1 68 ? -3.448 1.407 0.660 1.00 83.81 68 LYS A O 1
ATOM 538 N N . LEU A 1 69 ? -3.954 3.570 1.094 1.00 80.44 69 LEU A N 1
ATOM 539 C CA . LEU A 1 69 ? -4.464 3.328 2.446 1.00 80.44 69 LEU A CA 1
ATOM 540 C C . LEU A 1 69 ? -5.659 2.355 2.395 1.00 80.44 69 LEU A C 1
ATOM 542 O O . LEU A 1 69 ? -6.625 2.642 1.679 1.00 80.44 69 LEU A O 1
ATOM 546 N N . PRO A 1 70 ? -5.621 1.245 3.153 1.00 82.44 70 PRO A N 1
ATOM 547 C CA . PRO A 1 70 ? -6.641 0.203 3.116 1.00 82.44 70 PRO A CA 1
ATOM 548 C C . PRO A 1 70 ? -7.839 0.560 4.012 1.00 82.44 70 PRO A C 1
ATOM 550 O O . PRO A 1 70 ? -8.137 -0.107 4.994 1.00 82.44 70 PRO A O 1
ATOM 553 N N . VAL A 1 71 ? -8.497 1.688 3.729 1.00 82.88 71 VAL A N 1
ATOM 554 C CA . VAL A 1 71 ? -9.607 2.188 4.563 1.00 82.88 71 VAL A CA 1
ATOM 555 C C . VAL A 1 71 ? -10.850 1.306 4.430 1.00 82.88 71 VAL A C 1
ATOM 557 O O . VAL A 1 71 ? -11.550 1.106 5.412 1.00 82.88 71 VAL A O 1
ATOM 560 N N . ALA A 1 72 ? -11.127 0.778 3.235 1.00 81.50 72 ALA A N 1
ATOM 561 C CA . ALA A 1 72 ? -12.290 -0.083 3.008 1.00 81.50 72 ALA A CA 1
ATOM 562 C C . ALA A 1 72 ? -12.128 -1.426 3.730 1.00 81.50 72 ALA A C 1
ATOM 564 O O . ALA A 1 72 ? -13.033 -1.884 4.416 1.00 81.50 72 ALA A O 1
ATOM 565 N N . GLU A 1 73 ? -10.934 -2.000 3.650 1.00 81.00 73 GLU A N 1
ATOM 566 C CA . GLU A 1 73 ? -10.586 -3.246 4.320 1.00 81.00 73 GLU A CA 1
ATOM 567 C C . GLU A 1 73 ? -10.608 -3.094 5.845 1.00 81.00 73 GLU A C 1
ATOM 569 O O . GLU A 1 73 ? -11.033 -4.003 6.549 1.00 81.00 73 GLU A O 1
ATOM 574 N N . ALA A 1 74 ? -10.227 -1.922 6.366 1.00 80.62 74 ALA A N 1
ATOM 575 C CA . ALA A 1 74 ? -10.374 -1.624 7.786 1.00 80.62 74 ALA A CA 1
ATOM 576 C C . ALA A 1 74 ? -11.849 -1.606 8.226 1.00 80.62 74 ALA A C 1
ATOM 578 O O . ALA A 1 74 ? -12.155 -2.091 9.309 1.00 80.62 74 ALA A O 1
ATOM 579 N N . ILE A 1 75 ? -12.773 -1.107 7.392 1.00 81.31 75 ILE A N 1
ATOM 580 C CA . ILE A 1 75 ? -14.221 -1.132 7.683 1.00 81.31 75 ILE A CA 1
ATOM 581 C C . ILE A 1 75 ? -14.742 -2.566 7.740 1.00 81.31 75 ILE A C 1
ATOM 583 O O . ILE A 1 75 ? -15.491 -2.895 8.657 1.00 81.31 75 ILE A O 1
ATOM 587 N N . GLU A 1 76 ? -14.352 -3.408 6.781 1.00 80.56 76 GLU A N 1
ATOM 588 C CA . GLU A 1 76 ? -14.737 -4.825 6.761 1.00 80.56 76 GLU A CA 1
ATOM 589 C C . GLU A 1 76 ? -14.219 -5.564 7.995 1.00 80.56 76 GLU A C 1
ATOM 591 O O . GLU A 1 76 ? -14.929 -6.376 8.582 1.00 80.56 76 GLU A O 1
ATOM 596 N N . LEU A 1 77 ? -13.001 -5.243 8.423 1.00 80.44 77 LEU A N 1
ATOM 597 C CA . LEU A 1 77 ? -12.373 -5.813 9.607 1.00 80.44 77 LEU A CA 1
ATOM 598 C C . LEU A 1 77 ? -13.083 -5.360 10.899 1.00 80.44 77 LEU A C 1
ATOM 600 O O . LEU A 1 77 ? -13.335 -6.188 11.774 1.00 80.44 77 LEU A O 1
ATOM 604 N N . ILE A 1 78 ? -13.493 -4.089 10.994 1.00 79.06 78 ILE A N 1
ATOM 605 C CA . ILE A 1 78 ? -14.329 -3.576 12.097 1.00 79.06 78 ILE A CA 1
ATOM 606 C C . ILE A 1 78 ? -15.697 -4.276 12.117 1.00 79.06 78 ILE A C 1
ATOM 608 O O . ILE A 1 78 ? -16.119 -4.772 13.161 1.00 79.06 78 ILE A O 1
ATOM 612 N N . HIS A 1 79 ? -16.374 -4.361 10.967 1.00 77.19 79 HIS A N 1
ATOM 613 C CA . HIS A 1 79 ? -17.682 -5.016 10.851 1.00 77.19 79 HIS A CA 1
ATOM 614 C C . HIS A 1 79 ? -17.617 -6.509 11.175 1.00 77.19 79 HIS A C 1
ATOM 616 O O . HIS A 1 79 ? -18.509 -7.028 11.838 1.00 77.19 79 HIS A O 1
ATOM 622 N N . GLY A 1 80 ? -16.563 -7.199 10.733 1.00 73.38 80 GLY A N 1
ATOM 623 C CA . GLY A 1 80 ? -16.367 -8.620 11.004 1.00 73.38 80 GLY A CA 1
ATOM 624 C C . GLY A 1 80 ? -16.100 -8.920 12.480 1.00 73.38 80 GLY A C 1
ATOM 625 O O . GLY A 1 80 ? -16.525 -9.963 12.971 1.00 73.38 80 GLY A O 1
ATOM 626 N N . ASN A 1 81 ? -15.434 -8.007 13.195 1.00 72.25 81 ASN A N 1
ATOM 627 C CA . ASN A 1 81 ? -15.115 -8.182 14.612 1.00 72.25 81 ASN A CA 1
ATOM 628 C C . ASN A 1 81 ? -16.237 -7.705 15.550 1.00 72.25 81 ASN A C 1
ATOM 630 O O . ASN A 1 81 ? -16.280 -8.150 16.696 1.00 72.25 81 ASN A O 1
ATOM 634 N N . GLY A 1 82 ? -17.129 -6.815 15.097 1.00 68.38 82 GLY A N 1
ATOM 635 C CA . GLY A 1 82 ? -18.297 -6.353 15.862 1.00 68.38 82 GLY A CA 1
ATOM 636 C C . GLY A 1 82 ? -17.963 -5.636 17.178 1.00 68.38 82 GLY A C 1
ATOM 637 O O . GLY A 1 82 ? -18.836 -5.484 18.029 1.00 68.38 82 GLY A O 1
ATOM 638 N N . ARG A 1 83 ? -16.705 -5.220 17.364 1.00 73.75 83 ARG A N 1
ATOM 639 C CA . ARG A 1 83 ? -16.187 -4.584 18.582 1.00 73.75 83 ARG A CA 1
ATOM 640 C C . ARG A 1 83 ? -15.322 -3.377 18.251 1.00 73.75 83 ARG A C 1
ATOM 642 O O . ARG A 1 83 ? -14.859 -3.234 17.117 1.00 73.75 83 ARG A O 1
ATOM 649 N N . GLY A 1 84 ? -15.090 -2.547 19.264 1.00 70.56 84 GLY A N 1
ATOM 650 C CA . GLY A 1 84 ? -14.137 -1.453 19.186 1.00 70.56 84 GLY A CA 1
ATOM 651 C C . GLY A 1 84 ? -12.733 -1.938 18.825 1.00 70.56 84 GLY A C 1
ATOM 652 O O . GLY A 1 84 ? -12.323 -3.046 19.183 1.00 70.56 84 GLY A O 1
ATOM 653 N N . ILE A 1 85 ? -12.016 -1.110 18.074 1.00 79.00 85 ILE A N 1
ATOM 654 C CA . ILE A 1 85 ? -10.716 -1.431 17.490 1.00 79.00 85 ILE A CA 1
ATOM 655 C C . ILE A 1 85 ? -9.661 -0.416 17.923 1.00 79.00 85 ILE A C 1
ATOM 657 O O . ILE A 1 85 ? -9.949 0.775 18.045 1.00 79.00 85 ILE A O 1
ATOM 661 N N . THR A 1 86 ? -8.431 -0.889 18.126 1.00 81.88 86 THR A N 1
ATOM 662 C CA . THR A 1 86 ? -7.273 -0.057 18.485 1.00 81.88 86 THR A CA 1
ATOM 663 C C . THR A 1 86 ? -6.307 0.113 17.309 1.00 81.88 86 THR A C 1
ATOM 665 O O . THR A 1 86 ? -6.332 -0.646 16.331 1.00 81.88 86 THR A O 1
ATOM 668 N N . ALA A 1 87 ? -5.424 1.113 17.386 1.00 81.56 87 ALA A N 1
ATOM 669 C CA . ALA A 1 87 ? -4.412 1.343 16.356 1.00 81.56 87 ALA A CA 1
ATOM 670 C C . ALA A 1 87 ? -3.414 0.178 16.283 1.00 81.56 87 ALA A C 1
ATOM 672 O O . ALA A 1 87 ? -3.072 -0.263 15.184 1.00 81.56 87 ALA A O 1
ATOM 673 N N . SER A 1 88 ? -3.005 -0.372 17.428 1.00 82.25 88 SER A N 1
ATOM 674 C CA . SER A 1 88 ? -2.145 -1.556 17.524 1.00 82.25 88 SER A CA 1
ATOM 675 C C . SER A 1 88 ? -2.772 -2.785 16.871 1.00 82.25 88 SER A C 1
ATOM 677 O O . SER A 1 88 ? -2.085 -3.548 16.187 1.00 82.25 88 SER A O 1
ATOM 679 N N . GLU A 1 89 ? -4.085 -2.965 17.017 1.00 82.81 89 GLU A N 1
ATOM 680 C CA . GLU A 1 89 ? -4.799 -4.064 16.373 1.00 82.81 89 GLU A CA 1
ATOM 681 C C . GLU A 1 89 ? -4.824 -3.899 14.845 1.00 82.81 89 GLU A C 1
ATOM 683 O O . GLU A 1 89 ? -4.536 -4.855 14.121 1.00 82.81 89 GLU A O 1
ATOM 688 N N . LEU A 1 90 ? -5.036 -2.678 14.336 1.00 83.56 90 LEU A N 1
ATOM 689 C CA . LEU A 1 90 ? -4.892 -2.383 12.903 1.00 83.56 90 LEU A CA 1
ATOM 690 C C . LEU A 1 90 ? -3.472 -2.650 12.394 1.00 83.56 90 LEU A C 1
ATOM 692 O O . LEU A 1 90 ? -3.302 -3.239 11.324 1.00 83.56 90 LEU A O 1
ATOM 696 N N . VAL A 1 91 ? -2.452 -2.231 13.148 1.00 84.88 91 VAL A N 1
ATOM 697 C CA . VAL A 1 91 ? -1.039 -2.484 12.824 1.00 84.88 91 VAL A CA 1
ATOM 698 C C . VAL A 1 91 ? -0.795 -3.982 12.683 1.00 84.88 91 VAL A C 1
ATOM 700 O O . VAL A 1 91 ? -0.206 -4.419 11.692 1.00 84.88 91 VAL A O 1
ATOM 703 N N . HIS A 1 92 ? -1.291 -4.780 13.629 1.00 83.69 92 HIS A N 1
ATOM 704 C CA . HIS A 1 92 ? -1.078 -6.221 13.630 1.00 83.69 92 HIS A CA 1
ATOM 705 C C . HIS A 1 92 ? -1.840 -6.928 12.502 1.00 83.69 92 HIS A C 1
ATOM 707 O O . HIS A 1 92 ? -1.243 -7.671 11.718 1.00 83.69 92 HIS A O 1
ATOM 713 N N . GLN A 1 93 ? -3.145 -6.676 12.377 1.00 82.12 93 GLN A N 1
ATOM 714 C CA . GLN A 1 93 ? -3.991 -7.387 11.417 1.00 82.12 93 GLN A CA 1
ATOM 715 C C . GLN A 1 93 ? -3.702 -6.953 9.970 1.00 82.12 93 GLN A C 1
ATOM 717 O O . GLN A 1 93 ? -3.539 -7.789 9.074 1.00 82.12 93 GLN A O 1
ATOM 722 N N . MET A 1 94 ? -3.534 -5.648 9.734 1.00 79.56 94 MET A N 1
ATOM 723 C CA . MET A 1 94 ? -3.312 -5.098 8.392 1.00 79.56 94 MET A CA 1
ATOM 724 C C . MET A 1 94 ? -1.833 -4.982 8.007 1.00 79.56 94 MET A C 1
ATOM 726 O O . MET A 1 94 ? -1.537 -4.633 6.859 1.00 79.56 94 MET A O 1
ATOM 730 N N . ARG A 1 95 ? -0.903 -5.301 8.921 1.00 83.38 95 ARG A N 1
ATOM 731 C CA . ARG A 1 95 ? 0.556 -5.178 8.726 1.00 83.38 95 ARG A CA 1
ATOM 732 C C . ARG A 1 95 ? 0.952 -3.803 8.182 1.00 83.38 95 ARG A C 1
ATOM 734 O O . ARG A 1 95 ? 1.744 -3.691 7.243 1.00 83.38 95 ARG A O 1
ATOM 741 N N . VAL A 1 96 ? 0.335 -2.766 8.735 1.00 83.38 96 VAL A N 1
ATOM 742 C CA . VAL A 1 96 ? 0.627 -1.363 8.422 1.00 83.38 96 VAL A CA 1
ATOM 743 C C . VAL A 1 96 ? 1.464 -0.754 9.536 1.00 83.38 96 VAL A C 1
ATOM 745 O O . VAL A 1 96 ? 1.438 -1.226 10.666 1.00 83.38 96 VAL A O 1
ATOM 748 N N . ASP A 1 97 ? 2.221 0.289 9.226 1.00 85.69 97 ASP A N 1
ATOM 749 C CA . ASP A 1 97 ? 2.894 1.094 10.238 1.00 85.69 97 ASP A CA 1
ATOM 750 C C . ASP A 1 97 ? 1.880 1.854 11.106 1.00 85.69 97 ASP A C 1
ATOM 752 O O . ASP A 1 97 ? 0.747 2.120 10.691 1.00 85.69 97 ASP A O 1
ATOM 756 N N . ARG A 1 98 ? 2.309 2.229 12.315 1.00 83.19 98 ARG A N 1
ATOM 757 C CA . ARG A 1 98 ? 1.461 2.930 13.287 1.00 83.19 98 ARG A CA 1
ATOM 758 C C . ARG A 1 98 ? 0.895 4.238 12.733 1.00 83.19 98 ARG A C 1
ATOM 760 O O . ARG A 1 98 ? -0.298 4.481 12.872 1.00 83.19 98 ARG A O 1
ATOM 767 N N . ALA A 1 99 ? 1.710 5.030 12.035 1.00 84.56 99 ALA A N 1
ATOM 768 C CA . ALA A 1 99 ? 1.251 6.279 11.432 1.00 84.56 99 ALA A CA 1
ATOM 769 C C . ALA A 1 99 ? 0.167 6.030 10.367 1.00 84.56 99 ALA A C 1
ATOM 771 O O . ALA A 1 99 ? -0.828 6.752 10.305 1.00 84.56 99 ALA A O 1
ATOM 772 N N . THR A 1 100 ? 0.300 4.986 9.545 1.00 84.44 100 THR A N 1
ATOM 773 C CA . THR A 1 100 ? -0.764 4.588 8.612 1.00 84.44 100 THR A CA 1
ATOM 774 C C . THR A 1 100 ? -2.021 4.109 9.336 1.00 84.44 100 THR A C 1
ATOM 776 O O . THR A 1 100 ? -3.111 4.492 8.915 1.00 84.44 100 THR A O 1
ATOM 779 N N . ALA A 1 101 ? -1.908 3.329 10.414 1.00 85.06 101 ALA A N 1
ATOM 780 C CA . ALA A 1 101 ? -3.063 2.906 11.214 1.00 85.06 101 ALA A CA 1
ATOM 781 C C . ALA A 1 101 ? -3.827 4.108 11.794 1.00 85.06 101 ALA A C 1
ATOM 783 O O . ALA A 1 101 ? -5.040 4.210 11.615 1.00 85.06 101 ALA A O 1
ATO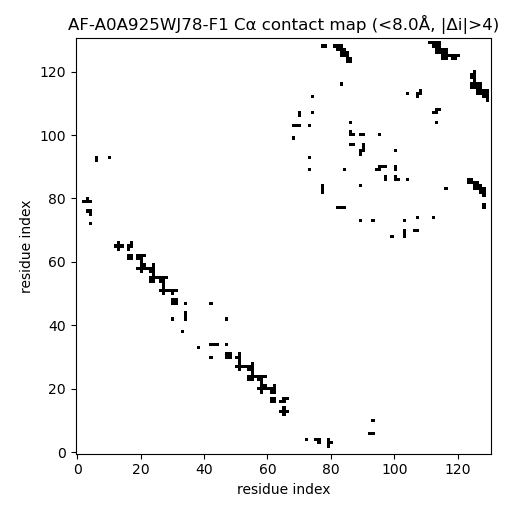M 784 N N . GLU A 1 102 ? -3.119 5.073 12.379 1.00 86.25 102 GLU A N 1
ATOM 785 C CA . GLU A 1 102 ? -3.704 6.319 12.890 1.00 86.25 102 GLU A CA 1
ATOM 786 C C . GLU A 1 102 ? -4.374 7.131 11.771 1.00 86.25 102 GLU A C 1
ATOM 788 O O . GLU A 1 102 ? -5.483 7.642 11.935 1.00 86.25 102 GLU A O 1
ATOM 793 N N . ARG A 1 103 ? -3.767 7.193 10.577 1.00 86.94 103 ARG A N 1
ATOM 794 C CA . ARG A 1 103 ? -4.383 7.844 9.405 1.00 86.94 103 ARG A CA 1
ATOM 795 C C . ARG A 1 103 ? -5.644 7.129 8.930 1.00 86.94 103 ARG A C 1
ATOM 797 O O . ARG A 1 103 ? -6.571 7.807 8.481 1.00 86.94 103 ARG A O 1
ATOM 804 N N . ILE A 1 104 ? -5.688 5.797 9.002 1.00 85.50 104 ILE A N 1
ATOM 805 C CA . ILE A 1 104 ? -6.889 5.011 8.694 1.00 85.50 104 ILE A CA 1
ATOM 806 C C . ILE A 1 104 ? -7.981 5.348 9.709 1.00 85.50 104 ILE A C 1
ATOM 808 O O . ILE A 1 104 ? -9.068 5.738 9.294 1.00 85.50 104 ILE A O 1
ATOM 812 N N . ILE A 1 105 ? -7.684 5.301 11.008 1.00 85.81 105 ILE A N 1
ATOM 813 C CA . ILE A 1 105 ? -8.633 5.641 12.078 1.00 85.81 105 ILE A CA 1
ATOM 814 C C . ILE A 1 105 ? -9.171 7.064 11.895 1.00 85.81 105 ILE A C 1
ATOM 816 O O . ILE A 1 105 ? -10.381 7.265 11.825 1.00 85.81 105 ILE A O 1
ATOM 820 N N . ALA A 1 106 ? -8.299 8.050 11.687 1.00 85.44 106 ALA A N 1
ATOM 821 C CA . ALA A 1 106 ? -8.707 9.431 11.439 1.00 85.44 106 ALA A CA 1
ATOM 822 C C . ALA A 1 106 ? -9.555 9.586 10.161 1.00 85.44 106 ALA A C 1
ATOM 824 O O . ALA A 1 106 ? -10.427 10.454 10.076 1.00 85.44 106 ALA A O 1
ATOM 825 N N . ALA A 1 107 ? -9.307 8.780 9.125 1.00 85.44 107 ALA A N 1
ATOM 826 C CA . ALA A 1 107 ? -10.149 8.755 7.930 1.00 85.44 107 ALA A CA 1
ATOM 827 C C . ALA A 1 107 ? -11.526 8.134 8.209 1.00 85.44 107 ALA A C 1
ATOM 829 O O . ALA A 1 107 ? -12.521 8.626 7.683 1.00 85.44 107 ALA A O 1
ATOM 830 N N . LEU A 1 108 ? -11.593 7.097 9.040 1.00 84.38 108 LEU A N 1
ATOM 831 C CA . LEU A 1 108 ? -12.837 6.436 9.429 1.00 84.38 108 LEU A CA 1
ATOM 832 C C . LEU A 1 108 ? -13.704 7.316 10.332 1.00 84.38 108 LEU A C 1
ATOM 834 O O . LEU A 1 108 ? -14.904 7.414 10.089 1.00 84.38 108 LEU A O 1
ATOM 838 N N . ILE A 1 109 ? -13.099 8.028 11.285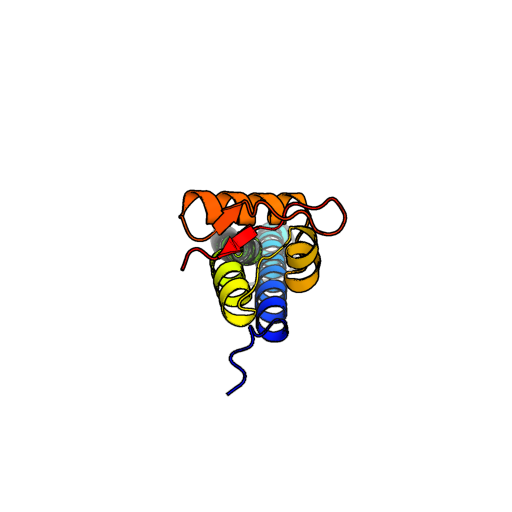 1.00 85.19 109 ILE A N 1
ATOM 839 C CA . ILE A 1 109 ? -13.785 9.021 12.125 1.00 85.19 109 ILE A CA 1
ATOM 840 C C . ILE A 1 109 ? -14.358 10.145 11.258 1.00 85.19 109 ILE A C 1
ATOM 842 O O . ILE A 1 109 ? -15.542 10.454 11.348 1.00 85.19 109 ILE A O 1
ATOM 846 N N . ARG A 1 110 ? -13.556 10.716 10.347 1.00 86.06 110 ARG A N 1
ATOM 847 C CA . ARG A 1 110 ? -14.025 11.775 9.429 1.00 86.06 110 ARG A CA 1
ATOM 848 C C . ARG A 1 110 ? -15.172 11.334 8.527 1.00 86.06 110 ARG A C 1
ATOM 850 O O . ARG A 1 110 ? -15.990 12.159 8.142 1.00 86.06 110 ARG A O 1
ATOM 857 N N . LYS A 1 111 ? -15.212 10.053 8.165 1.00 83.81 111 LYS A N 1
ATOM 858 C CA . LYS A 1 111 ? -16.292 9.466 7.366 1.00 83.81 111 LYS A CA 1
ATOM 859 C C . LYS A 1 111 ? -17.504 9.042 8.202 1.00 83.81 111 LYS A C 1
ATOM 861 O O . LYS A 1 111 ? -18.493 8.619 7.619 1.00 83.81 111 LYS A O 1
ATOM 866 N N . GLY A 1 112 ? -17.430 9.151 9.529 1.00 81.00 112 GLY A N 1
ATOM 867 C CA . GLY A 1 112 ? -18.511 8.798 10.446 1.00 81.00 112 GLY A CA 1
ATOM 868 C C . GLY A 1 112 ? -18.646 7.303 10.740 1.00 81.00 112 GLY A C 1
ATOM 869 O O . GLY A 1 112 ? -19.643 6.914 11.330 1.00 81.00 112 GLY A O 1
ATOM 870 N N . PHE A 1 113 ? -17.671 6.469 10.357 1.00 80.19 113 PHE A N 1
ATOM 871 C CA . PHE A 1 113 ? -17.711 5.019 10.606 1.00 80.19 113 PHE A CA 1
ATOM 872 C C . PHE A 1 113 ? -17.227 4.626 12.006 1.00 80.19 113 PHE A C 1
ATOM 874 O O . PHE A 1 113 ? -17.596 3.565 12.502 1.00 80.19 113 PHE A O 1
ATOM 881 N N . LEU A 1 114 ? -16.399 5.462 12.636 1.00 81.44 114 LEU A N 1
ATOM 882 C CA . LEU A 1 114 ? -15.860 5.233 13.976 1.00 81.44 114 LEU A CA 1
ATOM 883 C C . LEU A 1 114 ? -16.144 6.427 14.889 1.00 81.44 114 LEU A C 1
ATOM 885 O O . LEU A 1 114 ? -16.118 7.577 14.443 1.00 81.44 114 LEU A O 1
ATOM 889 N N . ARG A 1 115 ? -16.341 6.155 16.179 1.00 76.69 115 ARG A N 1
ATOM 890 C CA . ARG A 1 115 ? -16.342 7.145 17.264 1.00 76.69 115 ARG A CA 1
ATOM 891 C C . ARG A 1 115 ? -15.281 6.772 18.292 1.00 76.69 115 ARG A C 1
ATOM 893 O O . ARG A 1 115 ? -15.052 5.596 18.551 1.00 76.69 115 ARG A O 1
ATOM 900 N N . THR A 1 116 ? -14.638 7.775 18.882 1.00 72.50 116 THR A N 1
ATOM 901 C CA . THR A 1 116 ? -13.756 7.562 20.035 1.00 72.50 116 THR A CA 1
ATOM 902 C C . THR A 1 116 ? -14.589 7.005 21.183 1.00 72.50 116 THR A C 1
ATOM 904 O O . THR A 1 116 ? -15.539 7.655 21.625 1.00 72.50 116 THR A O 1
ATOM 907 N N . SER A 1 117 ? -14.260 5.797 21.636 1.00 66.62 117 SER A N 1
ATOM 908 C CA .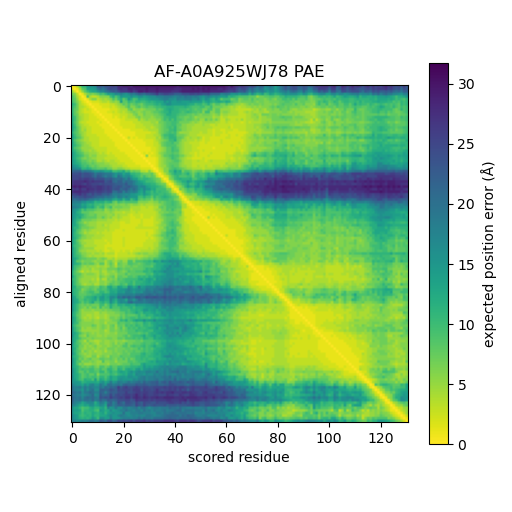 SER A 1 117 ? -14.886 5.210 22.813 1.00 66.62 117 SER A CA 1
ATOM 909 C C . SER A 1 117 ? -14.388 5.921 24.068 1.00 66.62 117 SER A C 1
ATOM 911 O O . SER A 1 117 ? -13.237 6.350 24.147 1.00 66.62 117 SER A O 1
ATOM 913 N N . ALA A 1 118 ? -15.247 6.026 25.080 1.00 59.44 118 ALA A N 1
ATOM 914 C CA . ALA A 1 118 ? -14.839 6.494 26.404 1.00 59.44 118 ALA A CA 1
ATOM 915 C C . ALA A 1 118 ? -13.983 5.449 27.152 1.00 59.44 118 ALA A C 1
ATOM 917 O O . ALA A 1 118 ? -13.345 5.775 28.153 1.00 59.44 118 ALA A O 1
ATOM 918 N N . GLN A 1 119 ? -13.958 4.196 26.681 1.00 59.56 119 GLN A N 1
ATOM 919 C CA . GLN A 1 119 ? -13.127 3.136 27.243 1.00 59.56 119 GLN A CA 1
ATOM 920 C C . GLN A 1 119 ? -11.697 3.203 26.695 1.00 59.56 119 GLN A C 1
ATOM 922 O O . GLN A 1 119 ? -11.465 3.139 25.490 1.00 59.56 119 GLN A O 1
ATOM 927 N N . ARG A 1 120 ? -10.720 3.285 27.606 1.00 60.38 120 ARG A N 1
ATOM 928 C CA . ARG A 1 120 ? -9.311 2.981 27.323 1.00 60.38 120 ARG A CA 1
ATOM 929 C C . ARG A 1 120 ? -9.039 1.536 27.711 1.00 60.38 120 ARG A C 1
ATOM 931 O O . ARG A 1 120 ? -9.313 1.155 28.847 1.00 60.38 120 ARG A O 1
ATOM 938 N N . HIS A 1 121 ? -8.477 0.760 26.794 1.00 57.34 121 HIS A N 1
ATOM 939 C CA . HIS A 1 121 ? -7.950 -0.572 27.088 1.00 57.34 121 HIS A CA 1
ATOM 940 C C . HIS A 1 121 ? -6.425 -0.485 27.012 1.00 57.34 121 HIS A C 1
ATOM 942 O O . HIS A 1 121 ? -5.899 0.027 26.028 1.00 57.34 121 HIS A O 1
ATOM 948 N N . ASP A 1 122 ? -5.724 -0.880 28.076 1.00 57.47 122 ASP A N 1
ATOM 949 C CA . ASP A 1 122 ? -4.252 -0.896 28.148 1.00 57.47 122 ASP A CA 1
ATOM 950 C C . ASP A 1 122 ? -3.558 0.414 27.718 1.00 57.47 122 ASP A C 1
ATOM 952 O O . ASP A 1 122 ? -2.564 0.416 26.997 1.00 57.47 122 ASP A O 1
ATOM 956 N N . ALA A 1 123 ? -4.093 1.555 28.175 1.00 61.06 123 ALA A N 1
ATOM 957 C CA . ALA A 1 123 ? -3.630 2.910 27.839 1.00 61.06 123 ALA A CA 1
ATOM 958 C C . ALA A 1 123 ? -3.767 3.319 26.355 1.00 61.06 123 ALA A C 1
ATOM 960 O O . ALA A 1 123 ? -3.310 4.401 25.980 1.00 61.06 123 ALA A O 1
ATOM 961 N N . GLU A 1 124 ? -4.451 2.522 25.533 1.00 64.25 124 GLU A N 1
ATOM 962 C CA . GLU A 1 124 ? -4.740 2.826 24.133 1.00 64.25 124 GLU A CA 1
ATOM 963 C C . GLU A 1 124 ? -6.192 3.298 23.942 1.00 64.25 124 GLU A C 1
ATOM 965 O O . GLU A 1 124 ? -7.114 2.873 24.647 1.00 64.25 124 GLU A O 1
ATOM 970 N N . GLU A 1 125 ? -6.396 4.228 23.003 1.00 71.88 125 GLU A N 1
ATOM 971 C CA . GLU A 1 125 ? -7.734 4.679 22.616 1.00 71.88 125 GLU A CA 1
ATOM 972 C C . GLU A 1 125 ? -8.441 3.580 21.819 1.00 71.88 125 GLU A C 1
ATOM 974 O O . GLU A 1 125 ? -7.927 3.090 20.810 1.00 71.88 125 GLU A O 1
ATOM 979 N N . VAL A 1 126 ? -9.627 3.196 22.286 1.00 75.94 126 VAL A N 1
ATOM 980 C CA . VAL A 1 126 ? -10.506 2.254 21.593 1.00 75.94 126 VAL A CA 1
ATOM 981 C C . VAL A 1 126 ? -11.489 3.055 20.746 1.00 75.94 126 VAL A C 1
ATOM 983 O O . VAL A 1 126 ? -12.047 4.053 21.205 1.00 75.94 126 VAL A O 1
ATOM 986 N N . TYR A 1 127 ? -11.716 2.627 19.506 1.00 75.75 127 TYR A N 1
ATOM 987 C CA . TYR A 1 127 ? -12.669 3.267 18.603 1.00 75.75 127 TYR A CA 1
ATOM 988 C C . TYR A 1 127 ? -13.818 2.320 18.289 1.00 75.75 127 TYR A C 1
ATOM 990 O O . TYR A 1 127 ? -13.598 1.264 17.696 1.00 75.75 127 TYR A O 1
ATOM 998 N N . ASP A 1 128 ? -15.033 2.713 18.659 1.00 77.81 128 ASP A N 1
ATOM 999 C CA . ASP A 1 128 ? -16.236 1.910 18.455 1.00 77.81 128 ASP A CA 1
ATOM 1000 C C . ASP A 1 128 ? -16.870 2.193 17.085 1.00 77.81 128 ASP A C 1
ATOM 1002 O O . ASP A 1 128 ? -16.887 3.350 16.637 1.00 77.81 128 ASP A O 1
ATOM 1006 N N . PRO A 1 129 ? -17.409 1.163 16.404 1.00 74.44 129 PRO A N 1
ATOM 1007 C CA . PRO A 1 129 ? -18.189 1.360 15.192 1.00 74.44 129 PRO A CA 1
ATOM 1008 C C . PRO A 1 129 ? -19.458 2.162 15.480 1.00 74.44 129 PRO A C 1
ATOM 1010 O O . PRO A 1 129 ? -20.156 1.930 16.468 1.00 74.44 129 PRO A O 1
ATOM 1013 N N . VAL A 1 130 ? -19.776 3.099 14.589 1.00 71.12 130 VAL A N 1
ATOM 1014 C CA . VAL A 1 130 ? -21.076 3.778 14.606 1.00 71.12 130 VAL A CA 1
ATOM 1015 C C . VAL A 1 130 ? -22.112 2.820 14.025 1.00 71.12 130 VAL A C 1
ATOM 1017 O O . VAL A 1 130 ? -21.978 2.428 12.868 1.00 71.12 130 VAL A O 1
ATOM 1020 N N . GLN A 1 131 ? -23.085 2.421 14.852 1.00 59.84 131 GLN A N 1
ATOM 1021 C CA . GLN A 1 131 ? -24.242 1.617 14.437 1.00 59.84 131 GLN A CA 1
ATOM 1022 C C . GLN A 1 131 ? -25.161 2.393 13.493 1.00 59.84 131 GLN A C 1
ATOM 1024 O O . GLN A 1 131 ? -25.337 3.614 13.724 1.00 59.84 131 GLN A O 1
#

Radius of gyration: 20.99 Å; Cα contacts (8 Å, |Δi|>4): 152; chains: 1; bounding box: 50×30×60 Å

pLDDT: mean 78.14, std 11.02, range [36.06, 92.19]

Solvent-accessible surface area (backbone atoms only — not comparable to full-atom values): 7050 Å² total; per-residue (Å²): 126,92,70,61,65,61,57,64,61,51,53,52,49,35,52,48,27,38,51,53,8,50,51,27,31,53,48,9,52,46,41,46,55,47,60,78,46,95,64,94,58,96,52,57,65,73,59,15,47,51,53,13,50,52,32,28,52,55,8,51,50,30,31,48,66,36,65,50,81,64,52,68,60,48,49,48,43,40,64,48,64,74,48,60,46,39,50,67,55,43,19,64,71,67,72,42,56,63,69,56,26,48,51,39,52,55,50,34,39,75,71,58,48,34,40,83,44,94,56,66,58,95,91,36,70,25,31,29,67,56,129